Protein AF-A0A2I1HCN3-F1 (afdb_monomer_lite)

pLDDT: mean 79.33, std 13.9, range [47.78, 95.38]

Secondary structure (DSSP, 8-state):
-------HHHHHHHHHHHHHHTT----HHHHHHHHTTSS---HHHHHHHHHHHHHHHTT--

Structure (mmCIF, N/CA/C/O backbone):
data_AF-A0A2I1HCN3-F1
#
_entry.id   AF-A0A2I1HCN3-F1
#
loop_
_atom_site.group_PDB
_atom_site.id
_atom_site.type_symbol
_atom_site.label_atom_id
_atom_site.label_alt_id
_atom_site.label_comp_id
_atom_site.label_asym_id
_atom_site.label_entity_id
_atom_site.label_seq_id
_atom_site.pdbx_PDB_ins_code
_atom_site.Cartn_x
_atom_site.Cartn_y
_atom_site.Cartn_z
_atom_site.occupancy
_atom_site.B_iso_or_equiv
_atom_site.auth_seq_id
_atom_site.auth_comp_id
_atom_site.auth_asym_id
_atom_site.auth_atom_id
_atom_site.pdbx_PDB_model_num
ATOM 1 N N . MET A 1 1 ? -14.501 -15.172 -13.429 1.00 48.50 1 MET A N 1
ATOM 2 C CA . MET A 1 1 ? -13.938 -13.834 -13.727 1.00 48.50 1 MET A CA 1
AT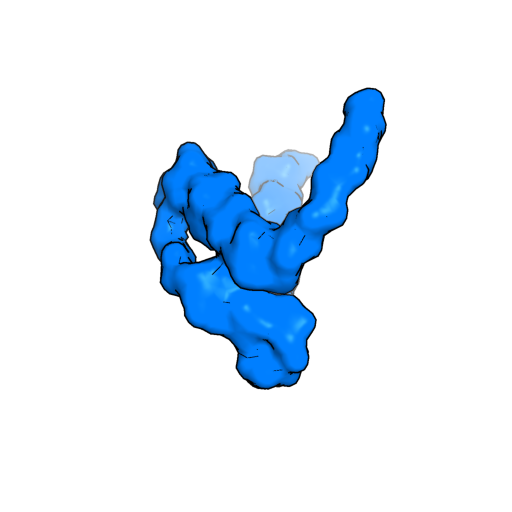OM 3 C C . MET A 1 1 ? -12.613 -14.042 -14.446 1.00 48.50 1 MET A C 1
ATOM 5 O O . MET A 1 1 ? -11.816 -14.828 -13.953 1.00 48.50 1 MET A O 1
ATOM 9 N N . LYS A 1 2 ? -12.389 -13.445 -15.626 1.00 55.34 2 LYS A N 1
ATOM 10 C CA . LYS A 1 2 ? -11.064 -13.509 -16.271 1.00 55.34 2 LYS A CA 1
ATOM 11 C C . LYS A 1 2 ? -10.095 -12.673 -15.437 1.00 55.34 2 LYS A C 1
ATOM 13 O O . LYS A 1 2 ? -10.410 -11.522 -15.143 1.00 55.34 2 LYS A O 1
ATOM 18 N N . ALA A 1 3 ? -8.950 -13.240 -15.065 1.00 60.25 3 ALA A N 1
ATOM 19 C CA . ALA A 1 3 ? -7.867 -12.462 -14.484 1.00 60.25 3 ALA A CA 1
ATOM 20 C C . ALA A 1 3 ? -7.462 -11.391 -15.506 1.00 60.25 3 ALA A C 1
ATOM 22 O O . ALA A 1 3 ? -7.065 -11.710 -16.628 1.00 60.25 3 ALA A O 1
ATOM 23 N N . ARG A 1 4 ? -7.659 -10.117 -15.158 1.00 69.88 4 ARG A N 1
ATOM 24 C CA . ARG A 1 4 ? -7.111 -9.009 -15.939 1.00 69.88 4 ARG A CA 1
ATOM 25 C C . ARG A 1 4 ? -5.615 -8.964 -15.652 1.00 69.88 4 ARG A C 1
ATOM 27 O O . ARG A 1 4 ? -5.222 -8.867 -14.493 1.00 69.88 4 ARG A O 1
ATOM 34 N N . ASN A 1 5 ? -4.803 -9.027 -16.702 1.00 79.94 5 ASN A N 1
ATOM 35 C CA . ASN A 1 5 ? -3.375 -8.756 -16.593 1.00 79.94 5 ASN A CA 1
ATOM 36 C C . ASN A 1 5 ? -3.200 -7.244 -16.472 1.00 79.94 5 ASN A C 1
ATOM 38 O O . ASN A 1 5 ? -3.125 -6.548 -17.480 1.00 79.94 5 ASN A O 1
ATOM 42 N N . TYR A 1 6 ? -3.210 -6.748 -15.238 1.00 79.56 6 TYR A N 1
ATOM 43 C CA . TYR A 1 6 ? -2.894 -5.356 -14.954 1.00 79.56 6 TYR A CA 1
ATOM 44 C C . TYR A 1 6 ? -1.396 -5.124 -15.121 1.00 79.56 6 TYR A C 1
ATOM 46 O O . TYR A 1 6 ? -0.574 -5.915 -14.650 1.00 79.56 6 TYR A O 1
ATOM 54 N N . THR A 1 7 ? -1.034 -4.013 -15.756 1.00 91.75 7 THR A N 1
ATOM 55 C CA . THR A 1 7 ? 0.328 -3.491 -15.651 1.00 91.75 7 THR A CA 1
ATOM 56 C C . THR A 1 7 ? 0.628 -3.118 -14.196 1.00 91.75 7 THR A C 1
ATOM 58 O O . THR A 1 7 ? -0.278 -2.869 -13.397 1.00 91.75 7 THR A O 1
ATOM 61 N N . PHE A 1 8 ? 1.912 -3.059 -13.833 1.00 87.94 8 PHE A N 1
ATOM 62 C CA . PHE A 1 8 ? 2.331 -2.660 -12.484 1.00 87.94 8 PHE A CA 1
ATOM 63 C C . PHE A 1 8 ? 1.726 -1.310 -12.061 1.00 87.94 8 PHE A C 1
ATOM 65 O O . PHE A 1 8 ? 1.287 -1.146 -10.922 1.00 87.94 8 PHE A O 1
ATOM 72 N N . ASP A 1 9 ? 1.644 -0.369 -13.001 1.00 91.50 9 ASP A N 1
ATOM 73 C CA . ASP A 1 9 ? 1.092 0.962 -12.771 1.00 91.50 9 ASP A CA 1
ATOM 74 C C . ASP A 1 9 ? -0.423 0.945 -12.553 1.00 91.50 9 ASP A C 1
ATOM 76 O O . ASP A 1 9 ? -0.905 1.603 -11.631 1.00 91.50 9 ASP A O 1
ATOM 80 N N . GLU A 1 10 ? -1.167 0.166 -13.340 1.00 93.12 10 GLU A N 1
ATOM 81 C CA . GLU A 1 10 ? -2.613 -0.004 -13.155 1.00 93.12 10 GLU A CA 1
ATOM 82 C C . GLU A 1 10 ? -2.936 -0.702 -11.831 1.00 93.12 10 GLU A C 1
ATOM 84 O O . GLU A 1 10 ? -3.864 -0.303 -11.130 1.00 93.12 10 GLU A O 1
ATOM 89 N N . MET A 1 11 ? -2.138 -1.702 -11.451 1.00 93.75 11 MET A N 1
ATOM 90 C CA . MET A 1 11 ? -2.273 -2.392 -10.170 1.00 93.75 11 MET A CA 1
ATOM 91 C C . MET A 1 11 ? -2.021 -1.433 -8.994 1.00 93.75 11 MET A C 1
ATOM 93 O O . MET A 1 11 ? -2.863 -1.323 -8.102 1.00 93.75 11 MET A O 1
ATOM 97 N N . CYS A 1 12 ? -0.936 -0.650 -9.032 1.00 91.88 12 CYS A N 1
ATOM 98 C CA . CYS A 1 12 ? -0.652 0.361 -8.007 1.00 91.88 12 CYS A CA 1
ATOM 99 C C . CYS A 1 12 ? -1.722 1.464 -7.951 1.00 91.88 12 CYS A C 1
ATOM 101 O O . CYS A 1 12 ? -2.035 1.976 -6.874 1.00 91.88 12 CYS A O 1
ATOM 103 N N . TYR A 1 13 ? -2.281 1.847 -9.102 1.00 94.25 13 TYR A N 1
ATOM 104 C CA . TYR A 1 13 ? -3.377 2.808 -9.178 1.00 94.25 13 TYR A CA 1
ATOM 105 C C . TYR A 1 13 ? -4.650 2.264 -8.523 1.00 94.25 13 TYR A C 1
ATOM 107 O O . TYR A 1 13 ? -5.238 2.966 -7.701 1.00 94.25 13 TYR A O 1
ATOM 115 N N . SER A 1 14 ? -5.035 1.017 -8.823 1.00 93.06 14 SER A N 1
ATOM 116 C CA . SER A 1 14 ? -6.212 0.365 -8.229 1.00 93.06 14 SER A CA 1
ATOM 117 C C . SER A 1 14 ? -6.130 0.359 -6.705 1.00 93.06 14 SER A C 1
ATOM 119 O O . SER A 1 14 ? -7.045 0.827 -6.039 1.00 93.06 14 SER A O 1
ATOM 121 N N . VAL A 1 15 ? -4.986 -0.049 -6.149 1.00 91.50 15 VAL A N 1
ATOM 122 C CA . VAL A 1 15 ? -4.771 -0.063 -4.693 1.00 91.50 15 VAL A CA 1
ATOM 123 C C . VAL A 1 15 ? -4.906 1.338 -4.085 1.00 91.50 15 VAL A C 1
ATOM 125 O O . VAL A 1 15 ? -5.516 1.509 -3.031 1.00 91.50 15 VAL A O 1
ATOM 128 N N . ALA A 1 16 ? -4.365 2.368 -4.743 1.00 94.88 16 ALA A N 1
ATOM 129 C CA . ALA A 1 16 ? -4.501 3.741 -4.264 1.00 94.88 16 ALA A CA 1
ATOM 130 C C . ALA A 1 16 ? -5.960 4.232 -4.296 1.00 94.88 16 ALA A C 1
ATOM 132 O O . ALA A 1 16 ? -6.364 4.978 -3.403 1.00 94.88 16 ALA A O 1
ATOM 133 N N . VAL A 1 17 ? -6.739 3.835 -5.308 1.00 95.38 17 VAL A N 1
ATOM 134 C CA . VAL A 1 17 ? -8.176 4.135 -5.400 1.00 95.38 17 VAL A CA 1
ATOM 135 C C . VAL A 1 17 ? -8.941 3.445 -4.276 1.00 95.38 17 VAL A C 1
ATOM 137 O O . VAL A 1 17 ? -9.706 4.114 -3.583 1.00 95.38 17 VAL A O 1
ATOM 140 N N . ASP A 1 18 ? -8.676 2.163 -4.033 1.00 94.31 18 ASP A N 1
ATOM 141 C CA . ASP A 1 18 ? -9.355 1.391 -2.993 1.00 94.31 18 ASP A CA 1
ATOM 142 C C . ASP A 1 18 ? -9.108 2.000 -1.605 1.00 94.31 18 ASP A C 1
ATOM 144 O O . ASP A 1 18 ? -10.054 2.279 -0.870 1.00 94.31 18 ASP A O 1
ATOM 148 N N . ILE A 1 19 ? -7.857 2.341 -1.275 1.00 92.25 19 ILE A N 1
ATOM 149 C CA .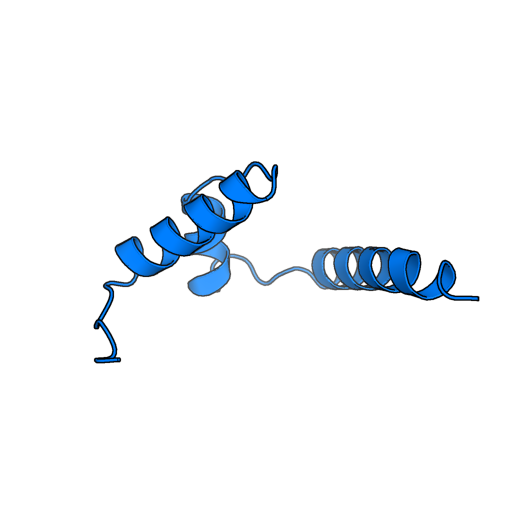 ILE A 1 19 ? -7.516 3.012 -0.007 1.00 92.25 19 ILE A CA 1
ATOM 150 C C . ILE A 1 19 ? -8.258 4.346 0.139 1.00 92.25 19 ILE A C 1
ATOM 152 O O . ILE A 1 19 ? -8.765 4.657 1.217 1.00 92.25 19 ILE A O 1
ATOM 156 N N . ARG A 1 20 ? -8.344 5.139 -0.937 1.00 93.69 20 ARG A N 1
ATOM 157 C CA . ARG A 1 20 ? -9.070 6.420 -0.922 1.00 93.69 20 ARG A CA 1
ATOM 158 C C . ARG A 1 20 ? -10.571 6.234 -0.742 1.00 93.69 20 ARG A C 1
ATOM 160 O O . ARG A 1 20 ? -11.194 7.031 -0.050 1.00 93.69 20 ARG A O 1
ATOM 167 N N . SER A 1 21 ? -11.141 5.177 -1.316 1.00 92.19 21 SER A N 1
ATOM 168 C CA . SER A 1 21 ? -12.561 4.849 -1.149 1.00 92.19 21 SER A CA 1
ATOM 169 C C . SER A 1 21 ? -12.919 4.477 0.294 1.00 92.19 21 SER A C 1
ATOM 171 O O . SER A 1 21 ? -14.024 4.758 0.744 1.00 92.19 21 SER A O 1
ATOM 173 N N . LEU A 1 22 ? -11.956 3.934 1.046 1.00 94.12 22 LEU A N 1
ATOM 174 C CA . LEU A 1 22 ? -12.082 3.617 2.471 1.00 94.12 22 LEU A CA 1
ATOM 175 C C . LEU A 1 22 ? -11.805 4.827 3.386 1.00 94.12 22 LEU A C 1
ATOM 177 O O . LEU A 1 22 ? -11.688 4.670 4.599 1.00 94.12 22 LEU A O 1
ATOM 181 N N . GLY A 1 23 ? -11.669 6.034 2.824 1.00 92.69 23 GLY A N 1
ATOM 182 C CA . GLY A 1 23 ? -11.379 7.265 3.568 1.00 92.69 23 GLY A CA 1
ATOM 183 C C . GLY A 1 23 ? -9.893 7.500 3.858 1.00 92.69 23 GLY A C 1
ATOM 184 O O . GLY A 1 23 ? -9.542 8.461 4.542 1.00 92.69 23 GLY A O 1
ATOM 185 N N . GLY A 1 24 ? -9.002 6.655 3.336 1.00 92.25 24 GLY A N 1
ATOM 186 C CA . GLY A 1 24 ? -7.561 6.866 3.416 1.00 92.25 24 GLY A CA 1
ATOM 187 C C . GLY A 1 24 ? -7.065 7.941 2.444 1.00 92.25 24 GLY A C 1
ATOM 188 O O . GLY A 1 24 ? -7.728 8.320 1.482 1.00 92.25 24 GLY A O 1
ATOM 189 N N . SER A 1 25 ? -5.838 8.416 2.647 1.00 93.44 25 SER A N 1
ATOM 190 C CA . SER A 1 25 ? -5.163 9.302 1.695 1.00 93.44 25 SER A CA 1
ATOM 191 C C . SER A 1 25 ? -3.749 8.803 1.445 1.00 93.44 25 SER A C 1
ATOM 193 O O . SER A 1 25 ? -2.912 8.782 2.344 1.00 93.44 25 SER A O 1
ATOM 195 N N . ILE A 1 26 ? -3.485 8.366 0.212 1.00 92.56 26 ILE A N 1
ATOM 196 C CA . ILE A 1 26 ? -2.190 7.815 -0.189 1.00 92.56 26 ILE A CA 1
ATOM 197 C C . ILE A 1 26 ? -1.793 8.302 -1.584 1.00 92.56 26 ILE A C 1
ATOM 199 O O . ILE A 1 26 ? -2.632 8.488 -2.476 1.00 92.56 26 ILE A O 1
ATOM 203 N N . LYS A 1 27 ? -0.491 8.521 -1.787 1.00 94.06 27 LYS A N 1
ATOM 204 C CA . LYS A 1 27 ? 0.089 8.805 -3.104 1.00 94.06 27 LYS A CA 1
ATOM 205 C C . LYS A 1 27 ? 0.376 7.490 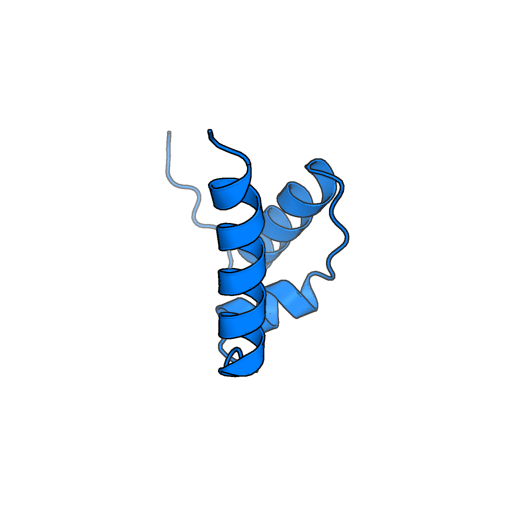-3.824 1.00 94.06 27 LYS A C 1
ATOM 207 O O . LYS A 1 27 ? 0.903 6.560 -3.224 1.00 94.06 27 LYS A O 1
ATOM 212 N N . ILE A 1 28 ? 0.116 7.438 -5.130 1.00 91.94 28 ILE A N 1
ATOM 213 C CA . ILE A 1 28 ? 0.420 6.253 -5.953 1.00 91.94 28 ILE A CA 1
ATOM 214 C C . ILE A 1 28 ? 1.920 5.918 -5.893 1.00 91.94 28 ILE A C 1
ATOM 216 O O . ILE A 1 28 ? 2.280 4.750 -5.860 1.00 91.94 28 ILE A O 1
ATOM 220 N N . SER A 1 29 ? 2.804 6.920 -5.801 1.00 90.25 29 SER A N 1
ATOM 221 C CA . SER A 1 29 ? 4.248 6.700 -5.632 1.00 90.25 29 SER A CA 1
ATOM 222 C C . SER A 1 29 ? 4.594 5.930 -4.355 1.00 90.25 29 SER A C 1
ATOM 224 O O . SER A 1 29 ? 5.495 5.102 -4.375 1.00 90.25 29 SER A O 1
ATOM 226 N N . THR A 1 30 ? 3.857 6.144 -3.262 1.00 89.06 30 THR A N 1
ATOM 227 C CA . THR A 1 30 ? 4.019 5.375 -2.022 1.00 89.06 30 THR A CA 1
ATOM 228 C C . THR A 1 30 ? 3.660 3.906 -2.240 1.00 89.06 30 THR A C 1
ATOM 230 O O . THR A 1 30 ? 4.391 3.031 -1.789 1.00 89.06 30 THR A O 1
ATOM 233 N N . VAL A 1 31 ? 2.587 3.634 -2.990 1.00 89.31 31 VAL A N 1
ATOM 234 C CA . VAL A 1 31 ? 2.179 2.268 -3.361 1.00 89.31 31 VAL A CA 1
ATOM 235 C C . VAL A 1 31 ? 3.223 1.613 -4.270 1.00 89.31 31 VAL A C 1
ATOM 237 O O . VAL A 1 31 ? 3.630 0.480 -4.024 1.00 89.31 31 VAL A O 1
ATOM 240 N N . LYS A 1 32 ? 3.728 2.346 -5.271 1.00 90.12 32 LYS A N 1
ATOM 241 C CA . LYS A 1 32 ? 4.803 1.865 -6.151 1.00 90.12 32 LYS A CA 1
ATOM 242 C C . LYS A 1 32 ? 6.060 1.516 -5.359 1.00 90.12 32 LYS A C 1
ATOM 244 O O . LYS A 1 32 ? 6.616 0.451 -5.582 1.00 90.12 32 LYS A O 1
ATOM 249 N N . ASN A 1 33 ? 6.480 2.375 -4.431 1.00 86.00 33 ASN A N 1
ATOM 250 C CA . ASN A 1 33 ? 7.656 2.148 -3.586 1.00 86.00 33 ASN A CA 1
ATOM 251 C C . ASN A 1 33 ? 7.492 0.926 -2.676 1.00 86.00 33 ASN A C 1
ATOM 253 O O . ASN A 1 33 ? 8.434 0.158 -2.499 1.00 86.00 33 ASN A O 1
ATOM 257 N N . PHE A 1 34 ? 6.286 0.726 -2.138 1.00 84.81 34 PHE A N 1
ATOM 258 C CA . PHE A 1 34 ? 5.959 -0.449 -1.337 1.00 84.81 34 PHE A CA 1
ATOM 259 C C . PHE A 1 34 ? 6.122 -1.744 -2.147 1.00 84.81 34 PHE A C 1
ATOM 261 O O . PHE A 1 34 ? 6.850 -2.641 -1.727 1.00 84.81 34 PHE A O 1
ATOM 268 N N . TYR A 1 35 ? 5.512 -1.827 -3.334 1.00 82.94 35 TYR A N 1
ATOM 269 C CA . TYR A 1 35 ? 5.577 -3.038 -4.161 1.00 82.94 35 TYR A CA 1
ATOM 270 C C . TYR A 1 35 ? 6.917 -3.247 -4.871 1.00 82.94 35 TYR A C 1
ATOM 272 O O . TYR A 1 35 ? 7.299 -4.387 -5.119 1.00 82.94 35 TYR A O 1
ATOM 280 N N . SER A 1 36 ? 7.646 -2.180 -5.200 1.00 83.81 36 SER A N 1
ATOM 281 C CA . SER A 1 36 ? 8.977 -2.287 -5.808 1.00 83.81 36 SER A CA 1
ATOM 282 C C . SER A 1 36 ? 10.069 -2.640 -4.795 1.00 83.81 36 SER A C 1
ATOM 284 O O . SER A 1 36 ? 11.216 -2.854 -5.182 1.00 83.81 36 SER A O 1
ATOM 286 N N . GLY A 1 37 ? 9.744 -2.670 -3.495 1.00 71.94 37 GLY A N 1
ATOM 287 C CA . GLY A 1 37 ? 10.721 -2.864 -2.424 1.00 71.94 37 GLY A CA 1
ATOM 288 C C . GLY A 1 37 ? 11.722 -1.709 -2.295 1.00 71.94 37 GLY A C 1
ATOM 289 O O . GLY A 1 37 ? 12.691 -1.815 -1.536 1.00 71.94 37 GLY A O 1
ATOM 290 N N . VAL A 1 38 ? 11.505 -0.598 -3.015 1.00 59.81 38 VAL A N 1
ATOM 291 C CA . VAL A 1 38 ? 12.315 0.622 -2.936 1.00 59.81 38 VAL A CA 1
ATOM 292 C C . VAL A 1 38 ? 11.906 1.363 -1.669 1.00 59.81 38 VAL A C 1
ATOM 294 O O . VAL A 1 38 ? 11.058 2.253 -1.659 1.00 59.81 38 VAL A O 1
ATOM 297 N N . GLY A 1 39 ? 12.505 0.919 -0.570 1.00 59.09 39 GLY A N 1
ATOM 298 C CA . GLY A 1 39 ? 12.133 1.303 0.780 1.00 59.09 39 GLY A CA 1
ATOM 299 C C . GLY A 1 39 ? 11.677 0.068 1.529 1.00 59.09 39 GLY A C 1
ATOM 300 O O . GLY A 1 39 ? 10.481 -0.152 1.691 1.00 59.09 39 GLY A O 1
ATOM 301 N N . ARG A 1 40 ? 12.645 -0.741 1.990 1.00 58.12 40 ARG A N 1
ATOM 302 C CA . ARG A 1 40 ? 12.413 -1.729 3.050 1.00 58.12 40 ARG A CA 1
ATOM 303 C C . ARG A 1 40 ? 11.519 -1.056 4.086 1.00 58.12 40 ARG A C 1
ATOM 305 O O . ARG A 1 40 ? 11.969 -0.081 4.691 1.00 58.12 40 ARG A O 1
ATOM 312 N N . SER A 1 41 ? 10.282 -1.532 4.264 1.00 59.56 41 SER A N 1
ATOM 313 C CA . SER A 1 41 ? 9.484 -1.162 5.431 1.00 59.56 41 SER A CA 1
ATOM 314 C C . SER A 1 41 ? 10.401 -1.370 6.617 1.00 59.56 41 SER A C 1
ATOM 316 O O . SER A 1 41 ? 10.852 -2.488 6.878 1.00 59.56 41 SER A O 1
ATOM 318 N N . THR A 1 42 ? 10.812 -0.267 7.233 1.00 66.94 42 THR A N 1
ATOM 319 C CA . THR A 1 42 ? 11.764 -0.357 8.328 1.00 66.94 42 THR A CA 1
ATOM 320 C C . THR A 1 42 ? 11.104 -1.203 9.409 1.00 66.94 42 THR A C 1
ATOM 322 O O . THR A 1 42 ? 9.875 -1.232 9.515 1.00 66.94 42 THR A O 1
ATOM 325 N N . VAL A 1 43 ? 11.897 -1.900 10.221 1.00 68.81 43 VAL A N 1
ATOM 326 C CA . VAL A 1 43 ? 11.368 -2.654 11.371 1.00 68.81 43 VAL A CA 1
ATOM 327 C C . VAL A 1 43 ? 10.423 -1.772 12.206 1.00 68.81 43 VAL A C 1
ATOM 329 O O . VAL A 1 43 ? 9.415 -2.245 12.715 1.00 68.81 43 VAL A O 1
ATOM 332 N N . VAL A 1 44 ? 10.677 -0.459 12.242 1.00 71.88 44 VAL A N 1
ATOM 333 C CA . VAL A 1 44 ? 9.808 0.553 12.854 1.00 71.88 44 VAL A CA 1
ATOM 334 C C . VAL A 1 44 ? 8.422 0.619 12.203 1.00 71.88 44 VAL A C 1
ATOM 336 O O . VAL A 1 44 ? 7.428 0.573 12.919 1.00 71.88 44 VAL A O 1
ATOM 339 N N . THR A 1 45 ?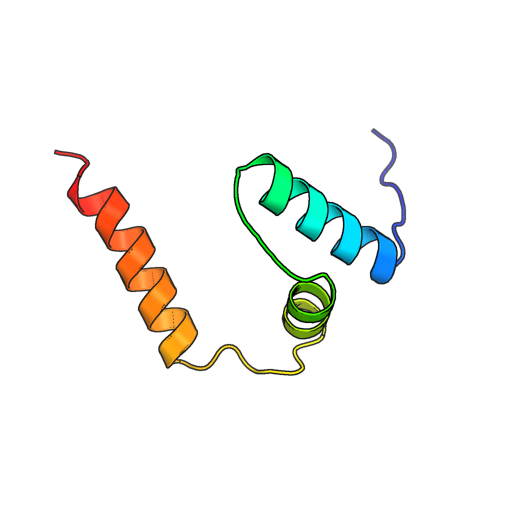 8.327 0.678 10.872 1.00 71.19 45 T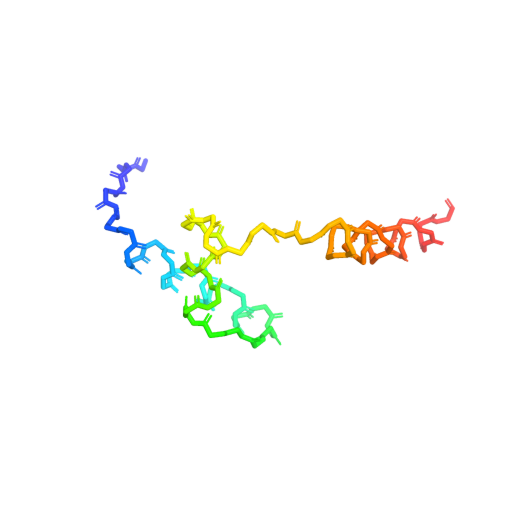HR A N 1
ATOM 340 C CA . THR A 1 45 ? 7.039 0.672 10.157 1.00 71.19 45 THR A CA 1
ATOM 341 C C . THR A 1 45 ? 6.251 -0.609 10.434 1.00 71.19 45 THR A C 1
ATOM 343 O O . THR A 1 45 ? 5.049 -0.549 10.675 1.00 71.19 45 THR A O 1
ATOM 346 N N . VAL A 1 46 ? 6.924 -1.763 10.466 1.00 74.94 46 VAL A N 1
ATOM 347 C CA . VAL A 1 46 ? 6.291 -3.050 10.807 1.00 74.94 46 VAL A CA 1
ATOM 348 C C . VAL A 1 46 ? 5.782 -3.044 12.252 1.00 74.94 46 VAL A C 1
ATOM 350 O O . VAL A 1 46 ? 4.646 -3.433 12.507 1.00 74.94 46 VAL A O 1
ATOM 353 N N . ASN A 1 47 ? 6.575 -2.529 13.194 1.00 76.31 47 ASN A N 1
ATOM 354 C CA . ASN A 1 47 ? 6.180 -2.421 14.599 1.00 76.31 47 ASN A CA 1
ATOM 355 C C . ASN A 1 47 ? 4.995 -1.465 14.806 1.00 76.31 47 ASN A C 1
ATOM 357 O O . ASN A 1 47 ? 4.108 -1.764 15.600 1.00 76.31 47 ASN A O 1
ATOM 361 N N . GLN A 1 48 ? 4.943 -0.349 14.073 1.00 75.88 48 GLN A N 1
ATOM 362 C CA . GLN A 1 48 ? 3.815 0.589 14.111 1.00 75.88 48 GLN A CA 1
ATOM 363 C C . GLN A 1 48 ? 2.526 -0.044 13.576 1.00 75.88 48 GLN A C 1
ATOM 365 O O . GLN A 1 48 ? 1.467 0.140 14.172 1.00 75.88 48 GLN A O 1
ATOM 370 N N . ILE A 1 49 ? 2.614 -0.832 12.499 1.00 74.38 49 ILE A N 1
ATOM 371 C CA . ILE A 1 49 ? 1.469 -1.580 11.964 1.00 74.38 49 ILE A CA 1
ATOM 372 C C . ILE A 1 49 ? 1.007 -2.641 12.969 1.00 74.38 49 ILE A C 1
ATOM 374 O O . ILE A 1 49 ? -0.185 -2.731 13.243 1.00 74.38 49 ILE A O 1
ATOM 378 N N . ASN A 1 50 ? 1.927 -3.399 13.570 1.00 75.56 50 ASN A N 1
ATOM 379 C CA . ASN A 1 50 ? 1.577 -4.408 14.573 1.00 75.56 50 ASN A CA 1
ATOM 380 C C . ASN A 1 50 ? 0.909 -3.791 15.810 1.00 75.56 50 ASN A C 1
ATOM 382 O O . ASN A 1 50 ? -0.079 -4.332 16.300 1.00 75.56 50 ASN A O 1
ATOM 386 N N . ALA A 1 51 ? 1.402 -2.645 16.288 1.00 78.88 51 ALA A N 1
ATOM 387 C CA . ALA A 1 51 ? 0.778 -1.916 17.391 1.00 78.88 51 ALA A CA 1
ATOM 388 C C . ALA A 1 51 ? -0.627 -1.409 17.021 1.00 78.88 51 ALA A C 1
ATOM 390 O O . ALA A 1 51 ? -1.554 -1.519 17.822 1.00 78.88 51 ALA A O 1
ATOM 391 N N . TRP A 1 52 ? -0.801 -0.906 15.793 1.00 81.12 52 TRP A N 1
ATOM 392 C CA . TRP A 1 52 ? -2.105 -0.499 15.275 1.00 81.12 52 TRP A CA 1
ATOM 393 C C . TRP A 1 52 ? -3.071 -1.687 15.217 1.00 81.12 52 TRP A C 1
ATOM 395 O O . TRP A 1 52 ? -4.137 -1.601 15.813 1.00 81.12 52 TRP A O 1
ATOM 405 N N . VAL A 1 53 ? -2.684 -2.825 14.629 1.00 76.00 53 VAL A N 1
ATOM 406 C CA . VAL A 1 53 ? -3.509 -4.051 14.591 1.00 76.00 53 VAL A CA 1
ATOM 407 C C . VAL A 1 53 ? -3.878 -4.526 16.002 1.00 76.00 53 VAL A C 1
ATOM 409 O O . VAL A 1 53 ? -5.044 -4.813 16.268 1.00 76.00 53 VAL A O 1
ATOM 412 N N . ALA A 1 54 ? -2.922 -4.551 16.936 1.00 77.12 54 ALA A N 1
ATOM 413 C CA . ALA A 1 54 ? -3.178 -4.930 18.326 1.00 77.12 54 ALA A CA 1
ATOM 414 C C . ALA A 1 54 ? -4.196 -4.004 19.019 1.00 77.12 54 ALA A C 1
ATOM 416 O O . ALA A 1 54 ? -4.974 -4.466 19.848 1.00 77.12 54 ALA A O 1
ATOM 417 N N . SER A 1 55 ? -4.241 -2.718 18.655 1.00 78.19 55 SER A N 1
ATOM 418 C CA . SER A 1 55 ? -5.223 -1.770 19.198 1.00 78.19 55 SER A CA 1
ATOM 419 C C . SER A 1 55 ? -6.666 -2.058 18.762 1.00 78.19 55 SER A C 1
ATOM 421 O O . SER A 1 55 ? -7.588 -1.736 19.503 1.00 78.19 55 SER A O 1
ATOM 423 N N . PHE A 1 56 ? -6.879 -2.710 17.613 1.00 72.75 56 PHE A N 1
ATOM 424 C CA . PHE A 1 56 ? -8.212 -3.191 17.223 1.00 72.75 56 PHE A CA 1
ATOM 425 C C . PHE A 1 56 ? -8.580 -4.469 17.970 1.00 72.75 56 PHE A C 1
ATOM 427 O O . PHE A 1 56 ? -9.731 -4.630 18.363 1.00 72.75 56 PHE A O 1
ATOM 434 N N . ASN A 1 57 ? -7.603 -5.347 18.207 1.00 66.50 57 ASN A N 1
ATOM 435 C CA . ASN A 1 57 ? -7.839 -6.624 18.880 1.00 66.50 57 ASN A CA 1
ATOM 436 C C . ASN A 1 57 ? -8.060 -6.470 20.392 1.00 66.50 57 ASN A C 1
ATOM 438 O O . ASN A 1 57 ? -8.837 -7.224 20.955 1.00 66.50 57 ASN A O 1
ATOM 442 N N . ASN A 1 58 ? -7.447 -5.475 21.042 1.00 57.03 58 ASN A N 1
ATOM 443 C CA . ASN A 1 58 ? -7.664 -5.187 22.469 1.00 57.03 58 ASN A CA 1
ATOM 444 C C . ASN A 1 58 ? -9.005 -4.484 22.769 1.00 57.03 58 ASN A C 1
ATOM 446 O O . ASN A 1 58 ? -9.291 -4.204 23.928 1.00 57.03 58 ASN A O 1
ATOM 450 N N . ASN A 1 59 ? -9.806 -4.180 21.742 1.00 54.06 59 ASN A N 1
ATOM 451 C CA . ASN A 1 59 ? -11.182 -3.691 21.885 1.00 54.06 59 ASN A CA 1
ATOM 452 C C . ASN A 1 59 ? -12.230 -4.790 21.606 1.00 54.06 59 ASN A C 1
ATOM 454 O O . ASN A 1 59 ? -13.425 -4.498 21.609 1.00 54.06 59 ASN A O 1
ATOM 458 N N . ALA A 1 60 ? -11.801 -6.028 21.333 1.00 53.09 60 ALA A N 1
ATOM 459 C CA . ALA A 1 60 ? -12.659 -7.205 21.362 1.00 53.09 60 ALA A CA 1
ATOM 460 C C . ALA A 1 60 ? -12.531 -7.818 22.765 1.00 53.09 60 ALA A C 1
ATOM 462 O O . ALA A 1 60 ? -11.432 -8.213 23.141 1.00 53.09 60 ALA A O 1
ATOM 463 N N . GLU A 1 61 ? -13.625 -7.772 23.528 1.00 47.78 61 GLU A N 1
ATOM 464 C CA . GLU A 1 61 ? -13.767 -8.165 24.946 1.00 47.78 61 GLU A CA 1
ATOM 465 C C . GLU A 1 61 ? -12.943 -9.376 25.417 1.00 47.78 61 GLU A C 1
ATOM 467 O O . GLU A 1 61 ? -12.927 -10.416 24.717 1.00 47.78 61 GLU A O 1
#

Radius of gyration: 14.76 Å; chains: 1; bounding box: 26×23×42 Å

Foldseek 3Di:
DDPDPDDPLRVLVVVQVVCVVVVHHDDSVVSSCVVVVVDVCPVVNVVVVVVVVVVVVVPPD

Organism: NCBI:txi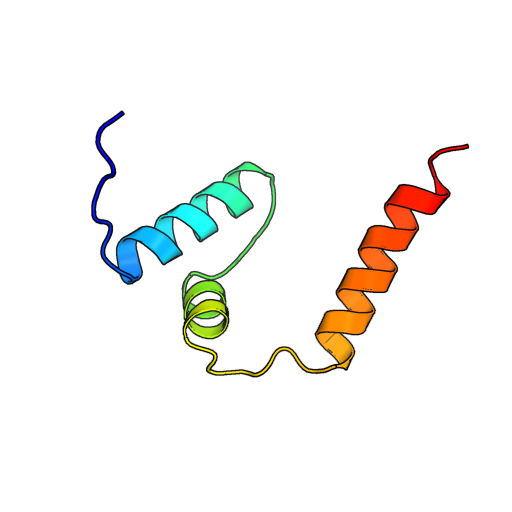d588596

Sequence (61 aa):
MKARNYTFDEMCYSVAVDIRSLGGSIKISTVKNFYSGVGRSTVVTVNQINAWVASFNNNAE